Protein AF-A0A1Z3MLB8-F1 (afdb_monomer_lite)

Structure (mmCIF, N/CA/C/O backbone):
data_AF-A0A1Z3MLB8-F1
#
_entry.id   AF-A0A1Z3MLB8-F1
#
loop_
_atom_site.group_PDB
_atom_site.id
_atom_site.type_symbol
_atom_site.label_atom_id
_atom_site.label_alt_id
_atom_site.label_comp_id
_atom_site.label_asym_id
_atom_site.label_entity_id
_atom_site.label_seq_id
_atom_site.pdbx_PDB_ins_code
_atom_site.Cartn_x
_atom_site.Cartn_y
_atom_site.Cartn_z
_atom_site.occupancy
_atom_site.B_iso_or_equiv
_atom_site.auth_seq_id
_atom_site.auth_comp_id
_atom_site.auth_asym_id
_atom_site.auth_atom_id
_atom_site.pdbx_PDB_model_num
ATOM 1 N N . MET A 1 1 ? -12.312 -23.477 -6.762 1.00 50.94 1 MET A N 1
ATOM 2 C CA . MET A 1 1 ? -11.478 -23.035 -5.617 1.00 50.94 1 MET A CA 1
ATOM 3 C C . MET A 1 1 ? -11.960 -21.660 -5.173 1.00 50.94 1 MET A C 1
ATOM 5 O O . MET A 1 1 ? -12.220 -20.841 -6.043 1.00 50.94 1 MET A O 1
ATOM 9 N N . LYS A 1 2 ? -12.135 -21.403 -3.868 1.00 74.44 2 LYS A N 1
ATOM 10 C CA . LYS A 1 2 ? -12.455 -20.052 -3.367 1.00 74.44 2 LYS A CA 1
ATOM 11 C C . LYS A 1 2 ? -11.158 -19.242 -3.296 1.00 74.44 2 LYS A C 1
ATOM 13 O O . LYS A 1 2 ? -10.236 -19.652 -2.599 1.00 74.44 2 LYS A O 1
ATOM 18 N N . LEU A 1 3 ? -11.087 -18.137 -4.034 1.00 73.31 3 LEU A N 1
ATOM 19 C CA . LEU A 1 3 ? -9.953 -17.212 -3.984 1.00 73.31 3 LEU A CA 1
ATOM 20 C C . LEU A 1 3 ? -9.922 -16.502 -2.619 1.00 73.31 3 LEU A C 1
ATOM 22 O O . LEU A 1 3 ? -10.969 -16.163 -2.062 1.00 73.31 3 LEU A O 1
ATOM 26 N N . SER A 1 4 ? -8.731 -16.265 -2.073 1.00 79.56 4 SER A N 1
ATOM 27 C CA . SER A 1 4 ? -8.569 -15.477 -0.846 1.00 79.56 4 SER A CA 1
ATOM 28 C C . SER A 1 4 ? -8.893 -13.997 -1.093 1.00 79.56 4 SER A C 1
ATOM 30 O O . SER A 1 4 ? -8.918 -13.540 -2.236 1.00 79.56 4 SER A O 1
ATOM 32 N N . LEU A 1 5 ? -9.132 -13.219 -0.032 1.00 72.50 5 LEU A N 1
ATOM 33 C CA . LEU A 1 5 ? -9.373 -11.774 -0.154 1.00 72.50 5 LEU A CA 1
ATOM 34 C C . LEU A 1 5 ? -8.212 -11.060 -0.869 1.00 72.50 5 LEU A C 1
ATOM 36 O O . LEU A 1 5 ? -8.440 -10.247 -1.755 1.00 72.50 5 LEU A O 1
ATOM 40 N N . HIS A 1 6 ? -6.967 -11.414 -0.536 1.00 71.88 6 HIS A N 1
ATOM 41 C CA . HIS A 1 6 ? -5.774 -10.837 -1.163 1.00 71.88 6 HIS A CA 1
ATOM 42 C C . HIS A 1 6 ? -5.673 -11.210 -2.645 1.00 71.88 6 HIS A C 1
ATOM 44 O O . HIS A 1 6 ? -5.311 -10.369 -3.459 1.00 71.88 6 HIS A O 1
ATOM 50 N N . GLN A 1 7 ? -6.051 -12.440 -3.014 1.00 77.62 7 GLN A N 1
ATOM 51 C CA . GLN A 1 7 ? -6.114 -12.858 -4.416 1.00 77.62 7 GLN A CA 1
ATOM 52 C C . GLN A 1 7 ? -7.205 -12.108 -5.185 1.00 77.62 7 GLN A C 1
ATOM 54 O O . GLN A 1 7 ? -6.953 -11.672 -6.303 1.00 77.62 7 GLN A O 1
ATOM 59 N N . HIS A 1 8 ? -8.385 -11.902 -4.589 1.00 75.94 8 HIS A N 1
ATOM 60 C CA . HIS A 1 8 ? -9.433 -11.078 -5.197 1.00 75.94 8 HIS A CA 1
ATOM 61 C C . HIS A 1 8 ? -8.969 -9.633 -5.390 1.00 75.94 8 HIS A C 1
ATOM 63 O O . HIS A 1 8 ? -9.149 -9.089 -6.470 1.00 75.94 8 HIS A O 1
ATOM 69 N N . ILE A 1 9 ? -8.340 -9.019 -4.385 1.00 77.75 9 ILE A N 1
ATOM 70 C CA . ILE A 1 9 ? -7.836 -7.642 -4.485 1.00 77.75 9 ILE A CA 1
ATOM 71 C C . ILE A 1 9 ? -6.736 -7.543 -5.549 1.00 77.75 9 ILE A C 1
ATOM 73 O O . ILE A 1 9 ? -6.768 -6.624 -6.362 1.00 77.75 9 ILE A O 1
ATOM 77 N N . ALA A 1 10 ? -5.800 -8.495 -5.588 1.00 80.44 10 ALA A N 1
ATOM 78 C CA . ALA A 1 10 ? -4.747 -8.527 -6.600 1.00 80.44 10 ALA A CA 1
ATOM 79 C C . ALA A 1 10 ? -5.321 -8.681 -8.019 1.00 80.44 10 ALA A C 1
ATOM 81 O O . ALA A 1 10 ? -4.910 -7.959 -8.920 1.00 80.44 10 ALA A O 1
ATOM 82 N N . LEU A 1 11 ? -6.306 -9.563 -8.217 1.00 84.62 11 LEU A N 1
ATOM 83 C CA . LEU A 1 11 ? -6.985 -9.730 -9.508 1.00 84.62 11 LEU A CA 1
ATOM 84 C C . LEU A 1 11 ? -7.769 -8.478 -9.909 1.00 84.62 11 LEU A C 1
ATOM 86 O O . LEU A 1 11 ? -7.642 -8.011 -11.038 1.00 84.62 11 LEU A O 1
ATOM 90 N N . SER A 1 12 ? -8.527 -7.897 -8.978 1.00 82.75 12 SER A N 1
ATOM 91 C CA . SER A 1 12 ? -9.236 -6.636 -9.201 1.00 82.75 12 SER A CA 1
ATOM 92 C C . SER A 1 12 ? -8.275 -5.504 -9.561 1.00 82.75 12 SER A C 1
ATOM 94 O O . SER A 1 12 ? -8.605 -4.681 -10.408 1.00 82.75 12 SER A O 1
ATOM 96 N N . TRP A 1 13 ? -7.078 -5.471 -8.968 1.00 84.94 13 TRP A N 1
ATOM 97 C CA . TRP A 1 13 ? -6.035 -4.508 -9.319 1.00 84.94 13 TRP A CA 1
ATOM 98 C C . TRP A 1 13 ? -5.482 -4.745 -10.727 1.00 84.94 13 TRP A C 1
ATOM 100 O O . TRP A 1 13 ? -5.445 -3.810 -11.519 1.00 84.94 13 TRP A O 1
ATOM 110 N N . LEU A 1 14 ? -5.119 -5.987 -11.067 1.00 86.00 14 LEU A N 1
ATOM 111 C CA . LEU A 1 14 ? -4.608 -6.343 -12.398 1.00 86.00 14 LEU A CA 1
ATOM 112 C C . LEU A 1 14 ? -5.590 -5.976 -13.522 1.00 86.00 14 LEU A C 1
ATOM 114 O O . LEU A 1 14 ? -5.159 -5.561 -14.592 1.00 86.00 14 LEU A O 1
ATOM 118 N N . ILE A 1 15 ? -6.896 -6.112 -13.276 1.00 85.88 15 ILE A N 1
ATOM 119 C CA . ILE A 1 15 ? -7.946 -5.819 -14.263 1.00 85.88 15 ILE A CA 1
ATOM 120 C C . ILE A 1 15 ? -8.334 -4.334 -14.251 1.00 85.88 15 ILE A C 1
ATOM 122 O O . ILE A 1 15 ? -8.503 -3.724 -15.303 1.00 85.88 15 ILE A O 1
ATOM 126 N N . GLY A 1 16 ? -8.505 -3.748 -13.065 1.00 82.12 16 GLY A N 1
ATOM 127 C CA . GLY A 1 16 ? -9.046 -2.399 -12.902 1.00 82.12 16 GLY A CA 1
ATOM 128 C C . GLY A 1 16 ? -8.018 -1.287 -13.088 1.00 82.12 16 GLY A C 1
ATOM 129 O O . GLY A 1 16 ? -8.360 -0.230 -13.616 1.00 82.12 16 GLY A O 1
ATOM 130 N N . ALA A 1 17 ? -6.760 -1.506 -12.692 1.00 82.38 17 ALA A N 1
ATOM 131 C CA . ALA A 1 17 ? -5.724 -0.480 -12.777 1.00 82.38 17 ALA A CA 1
ATOM 132 C C . ALA A 1 17 ? -5.464 -0.007 -14.223 1.00 82.38 17 ALA A C 1
ATOM 134 O O . ALA A 1 17 ? -5.433 1.207 -14.419 1.00 82.38 17 ALA A O 1
ATOM 135 N N . PRO A 1 18 ? -5.374 -0.882 -15.247 1.00 81.38 18 PRO A N 1
ATOM 136 C CA . PRO A 1 18 ? -5.233 -0.439 -16.636 1.00 81.38 18 PRO A CA 1
ATOM 137 C C . PRO A 1 18 ? -6.347 0.515 -17.087 1.00 81.38 18 PRO A C 1
ATOM 139 O O . PRO A 1 18 ? -6.069 1.515 -17.7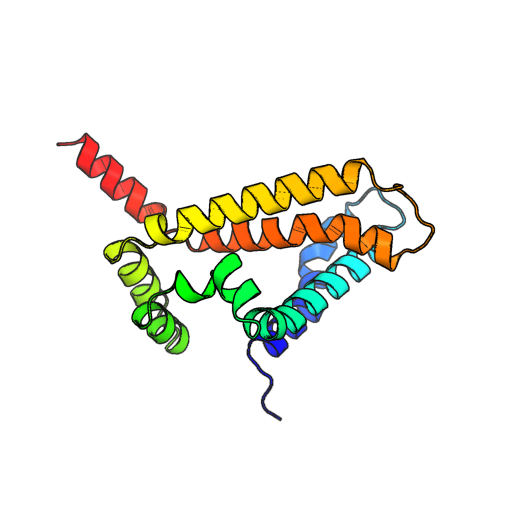37 1.00 81.38 18 PRO A O 1
ATOM 142 N N . VAL A 1 19 ? -7.596 0.255 -16.688 1.00 81.88 19 VAL A N 1
ATOM 143 C CA . VAL A 1 19 ? -8.751 1.097 -17.048 1.00 81.88 19 VAL A CA 1
ATOM 144 C C . VAL A 1 19 ? -8.706 2.444 -16.324 1.00 81.88 19 VAL A C 1
ATOM 146 O O . VAL A 1 19 ? -8.925 3.484 -16.935 1.00 81.88 19 VAL A O 1
ATOM 149 N N . ILE A 1 20 ? -8.402 2.438 -15.023 1.00 81.81 20 ILE A N 1
ATOM 150 C CA . ILE A 1 20 ? -8.343 3.656 -14.200 1.00 81.81 20 ILE A CA 1
ATOM 151 C C . ILE A 1 20 ? -7.195 4.567 -14.644 1.00 81.81 20 ILE A C 1
ATOM 153 O O . ILE A 1 20 ? -7.344 5.788 -14.647 1.00 81.81 20 ILE A O 1
ATOM 157 N N . PHE A 1 21 ? -6.051 3.985 -15.008 1.00 80.56 21 PHE A N 1
ATOM 158 C CA . PHE A 1 21 ? -4.858 4.740 -15.377 1.00 80.56 21 PHE A CA 1
ATOM 159 C C . PHE A 1 21 ? -4.738 5.035 -16.875 1.00 80.56 21 PHE A C 1
ATOM 161 O O . PHE A 1 21 ? -3.878 5.837 -17.232 1.00 80.56 21 PHE A O 1
ATOM 168 N N . ALA A 1 22 ? -5.601 4.488 -17.738 1.00 81.19 22 ALA A N 1
ATOM 169 C CA . ALA A 1 22 ? -5.592 4.777 -19.177 1.00 81.19 22 ALA A CA 1
ATOM 170 C C . ALA A 1 22 ? -5.527 6.287 -19.503 1.00 81.19 22 ALA A C 1
ATOM 172 O O . ALA A 1 22 ? -4.632 6.678 -20.251 1.00 81.19 22 ALA A O 1
ATOM 173 N N . PRO A 1 23 ? -6.317 7.179 -18.863 1.00 81.38 23 PRO A N 1
ATOM 174 C CA . PRO A 1 23 ? -6.225 8.616 -19.132 1.00 81.38 23 PRO A CA 1
ATOM 175 C C . PRO A 1 23 ? -4.870 9.222 -18.743 1.00 81.38 23 PRO A C 1
ATOM 177 O O . PRO A 1 23 ? -4.429 10.203 -19.335 1.00 81.38 23 PRO A O 1
ATOM 180 N N . VAL A 1 24 ? -4.197 8.671 -17.729 1.00 79.12 24 VAL A N 1
ATOM 181 C CA . VAL A 1 24 ? -2.871 9.140 -17.294 1.00 79.12 24 VAL A CA 1
ATOM 182 C C . VAL A 1 24 ? -1.811 8.750 -18.316 1.00 79.12 24 VAL A C 1
ATOM 184 O O . VAL A 1 24 ? -0.924 9.549 -18.600 1.00 79.12 24 VAL A O 1
ATOM 187 N N . ILE A 1 25 ? -1.919 7.545 -18.875 1.00 81.25 25 ILE A N 1
ATOM 188 C CA . ILE A 1 25 ? -1.009 7.034 -19.900 1.00 81.25 25 ILE A CA 1
ATOM 189 C C . ILE A 1 25 ? -1.185 7.812 -21.207 1.00 81.25 25 ILE A C 1
ATOM 191 O O . ILE A 1 25 ? -0.199 8.286 -21.759 1.00 81.25 25 ILE A O 1
ATOM 195 N N . GLU A 1 26 ? -2.426 8.028 -21.650 1.00 81.44 26 GLU A N 1
ATOM 196 C CA . GLU A 1 26 ? -2.738 8.794 -22.868 1.00 81.44 26 GLU A CA 1
ATOM 197 C C . GLU A 1 26 ? -2.199 10.231 -22.812 1.00 81.44 26 GLU A C 1
ATOM 199 O O . GLU A 1 26 ? -1.771 10.788 -23.821 1.00 81.44 26 GLU A O 1
ATOM 204 N N . ASN A 1 27 ? -2.185 10.830 -21.619 1.00 83.50 27 ASN A N 1
ATOM 205 C CA . ASN A 1 27 ? -1.656 12.175 -21.398 1.00 83.50 27 ASN A CA 1
ATOM 206 C C . ASN A 1 27 ? -0.161 12.199 -21.031 1.00 83.50 27 ASN A C 1
ATOM 208 O O . ASN A 1 27 ? 0.425 13.280 -20.889 1.00 83.50 27 ASN A O 1
ATOM 212 N N . ALA A 1 28 ? 0.480 11.042 -20.857 1.00 80.06 28 ALA A N 1
ATOM 213 C CA . ALA A 1 28 ? 1.888 10.979 -20.504 1.00 80.06 28 ALA A CA 1
ATOM 214 C C . ALA A 1 28 ? 2.751 11.345 -21.718 1.00 80.06 28 ALA A C 1
ATOM 216 O O . ALA A 1 28 ? 2.743 10.679 -22.746 1.00 80.06 28 ALA A O 1
ATOM 217 N N . LYS A 1 29 ? 3.605 12.367 -21.578 1.00 77.44 29 LYS A N 1
ATOM 218 C CA . LYS A 1 29 ? 4.600 12.748 -22.604 1.00 77.44 29 LYS A CA 1
ATOM 219 C C . LYS A 1 29 ? 5.806 11.793 -22.665 1.00 77.44 29 LYS A C 1
ATOM 221 O O . LYS A 1 29 ? 6.889 12.196 -23.083 1.00 77.44 29 LYS A O 1
ATOM 226 N N . ARG A 1 30 ? 5.650 10.560 -22.177 1.00 76.50 30 ARG A N 1
ATOM 227 C CA . ARG A 1 30 ? 6.724 9.582 -21.989 1.00 76.50 30 ARG A CA 1
ATOM 228 C C . ARG A 1 30 ? 6.504 8.395 -22.941 1.00 76.50 30 ARG A C 1
ATOM 230 O O . ARG A 1 30 ? 5.457 7.764 -22.844 1.00 76.50 30 ARG A O 1
ATOM 237 N N . PRO A 1 31 ? 7.465 8.069 -23.824 1.00 79.31 31 PRO A N 1
ATOM 238 C CA . PRO A 1 31 ? 7.282 7.050 -24.864 1.00 79.31 31 PRO A CA 1
ATOM 239 C C . PRO A 1 31 ? 7.166 5.614 -24.326 1.00 79.31 31 PRO A C 1
ATOM 241 O O . PRO A 1 31 ? 6.642 4.747 -25.011 1.00 79.31 31 PRO A O 1
ATOM 244 N N . ASP A 1 32 ? 7.631 5.353 -23.105 1.00 81.75 32 ASP A N 1
ATOM 245 C CA . ASP A 1 32 ? 7.584 4.056 -22.421 1.00 81.75 32 ASP A CA 1
ATOM 246 C C . ASP A 1 32 ? 6.535 4.004 -21.291 1.00 81.75 32 ASP A C 1
ATOM 248 O O . ASP A 1 32 ? 6.597 3.137 -20.418 1.00 81.75 32 ASP A O 1
ATOM 252 N N . ALA A 1 33 ? 5.560 4.923 -21.286 1.00 79.06 33 ALA A N 1
ATOM 253 C CA . ALA A 1 33 ? 4.543 5.018 -20.233 1.00 79.06 33 ALA A CA 1
ATOM 254 C C . ALA A 1 33 ? 3.745 3.714 -20.037 1.00 79.06 33 ALA A C 1
ATOM 256 O O . ALA A 1 33 ? 3.509 3.317 -18.893 1.00 79.06 33 ALA A O 1
ATOM 257 N N . ASP A 1 34 ? 3.403 3.019 -21.126 1.00 80.00 34 ASP A N 1
ATOM 258 C CA . ASP A 1 34 ? 2.698 1.731 -21.094 1.00 80.00 34 ASP A CA 1
ATOM 259 C C . ASP A 1 34 ? 3.494 0.657 -20.347 1.00 80.00 34 ASP A C 1
ATOM 261 O O . ASP A 1 34 ? 2.974 -0.032 -19.467 1.00 80.00 34 ASP A O 1
ATOM 265 N N . ALA A 1 35 ? 4.785 0.538 -20.669 1.00 80.81 35 ALA A N 1
ATOM 266 C CA . ALA A 1 35 ? 5.671 -0.451 -20.069 1.00 80.81 35 ALA A CA 1
ATOM 267 C C . ALA A 1 35 ? 5.891 -0.160 -18.580 1.00 80.81 35 ALA A C 1
ATOM 269 O O . ALA A 1 35 ? 5.807 -1.065 -17.748 1.00 80.81 35 ALA A O 1
ATOM 270 N N . VAL A 1 36 ? 6.112 1.110 -18.228 1.00 76.44 36 VAL A N 1
ATOM 271 C CA . VAL A 1 36 ? 6.247 1.545 -16.831 1.00 76.44 36 VAL A CA 1
ATOM 272 C C . VAL A 1 36 ? 4.976 1.234 -16.039 1.00 76.44 36 VAL A C 1
ATOM 274 O O . VAL A 1 36 ? 5.063 0.722 -14.922 1.00 76.44 36 VAL A O 1
ATOM 277 N N . MET A 1 37 ? 3.798 1.490 -16.613 1.00 82.31 37 MET A N 1
ATOM 278 C CA . MET A 1 37 ? 2.526 1.181 -15.962 1.00 82.31 37 MET A CA 1
ATOM 279 C C . MET A 1 37 ? 2.327 -0.327 -15.789 1.00 82.31 37 MET A C 1
ATOM 281 O O . MET A 1 37 ? 1.965 -0.768 -14.700 1.00 82.31 37 MET A O 1
ATOM 285 N N . ALA A 1 38 ? 2.597 -1.126 -16.824 1.00 82.62 38 ALA A N 1
ATOM 286 C CA . ALA A 1 38 ? 2.469 -2.579 -16.766 1.00 82.62 38 ALA A CA 1
ATOM 287 C C . ALA A 1 38 ? 3.342 -3.180 -15.653 1.00 82.62 38 ALA A C 1
ATOM 289 O O . ALA A 1 38 ? 2.861 -3.985 -14.850 1.00 82.62 38 ALA A O 1
ATOM 290 N N . TRP A 1 39 ? 4.596 -2.729 -15.542 1.00 80.31 39 TRP A N 1
ATOM 291 C CA . TRP A 1 39 ? 5.480 -3.132 -14.449 1.00 80.31 39 TRP A CA 1
ATOM 292 C C . TRP A 1 39 ? 4.959 -2.683 -13.085 1.00 80.31 39 TRP A C 1
ATOM 294 O O . TRP A 1 39 ? 4.964 -3.475 -12.145 1.00 80.31 39 TRP A O 1
ATOM 304 N N . GLY A 1 40 ? 4.449 -1.457 -12.971 1.00 77.62 40 GLY A N 1
ATOM 305 C CA . GLY A 1 40 ? 3.838 -0.965 -11.737 1.00 77.62 40 GLY A CA 1
ATOM 306 C C . GLY A 1 40 ? 2.653 -1.794 -11.271 1.00 77.62 40 GLY A C 1
ATOM 307 O O . GLY A 1 40 ? 2.581 -2.195 -10.108 1.00 77.62 40 GLY A O 1
ATOM 308 N N . VAL A 1 41 ? 1.743 -2.103 -12.193 1.00 83.00 41 VAL A N 1
ATOM 309 C CA . VAL A 1 41 ? 0.565 -2.932 -11.931 1.00 83.00 41 VAL A CA 1
ATOM 310 C C . VAL A 1 41 ? 0.983 -4.335 -11.486 1.00 83.00 41 VAL A C 1
ATOM 312 O O . VAL A 1 41 ? 0.469 -4.828 -10.477 1.00 83.00 41 VAL A O 1
ATOM 315 N N . ALA A 1 42 ? 1.956 -4.943 -12.169 1.00 82.00 42 ALA A N 1
ATOM 316 C CA . ALA A 1 42 ? 2.485 -6.258 -11.818 1.00 82.00 42 ALA A CA 1
ATOM 317 C C . ALA A 1 42 ? 3.160 -6.267 -10.435 1.00 82.00 42 ALA A C 1
ATOM 319 O O . ALA A 1 42 ? 2.869 -7.137 -9.614 1.00 82.00 42 ALA A O 1
ATOM 320 N N . ILE A 1 43 ? 4.013 -5.282 -10.142 1.00 79.44 43 ILE A N 1
ATOM 321 C CA . ILE A 1 43 ? 4.730 -5.180 -8.864 1.00 79.44 43 ILE A CA 1
ATOM 322 C C . ILE A 1 43 ? 3.746 -4.993 -7.710 1.00 79.44 43 ILE A C 1
ATOM 324 O O . ILE A 1 43 ? 3.830 -5.715 -6.719 1.00 79.44 43 ILE A O 1
ATOM 328 N N . VAL A 1 44 ? 2.770 -4.090 -7.837 1.00 79.44 44 VAL A N 1
ATOM 329 C CA . VAL A 1 44 ? 1.762 -3.872 -6.787 1.00 79.44 44 VAL A CA 1
ATOM 330 C C . VAL A 1 44 ? 0.916 -5.128 -6.564 1.00 79.44 44 VAL A C 1
ATOM 332 O O . VAL A 1 44 ? 0.678 -5.500 -5.415 1.00 79.44 44 VAL A O 1
ATOM 335 N N . ALA A 1 45 ? 0.519 -5.837 -7.626 1.00 83.44 45 ALA A N 1
ATOM 336 C CA . ALA A 1 45 ? -0.193 -7.108 -7.493 1.00 83.44 45 ALA A CA 1
ATOM 337 C C . ALA A 1 45 ? 0.645 -8.163 -6.749 1.00 83.44 45 ALA A C 1
ATOM 339 O O . ALA A 1 45 ? 0.138 -8.823 -5.839 1.00 83.44 45 ALA A O 1
ATOM 340 N N . VAL A 1 46 ? 1.938 -8.282 -7.071 1.00 81.88 46 VAL A N 1
ATOM 341 C CA . VAL A 1 46 ? 2.873 -9.164 -6.355 1.00 81.88 46 VAL A CA 1
ATOM 342 C C . VAL A 1 46 ? 2.999 -8.752 -4.888 1.00 81.88 46 VAL A C 1
ATOM 344 O O . VAL A 1 46 ? 2.930 -9.609 -4.011 1.00 81.88 46 VAL A O 1
ATOM 347 N N . MET A 1 47 ? 3.104 -7.456 -4.588 1.00 78.25 47 MET A N 1
ATOM 348 C CA . MET A 1 47 ? 3.154 -6.966 -3.207 1.00 78.25 47 MET A CA 1
ATOM 349 C C . MET A 1 47 ? 1.877 -7.315 -2.432 1.00 78.25 47 MET A C 1
ATOM 351 O O . MET A 1 47 ? 1.969 -7.792 -1.301 1.00 78.25 47 MET A O 1
ATOM 355 N N . ILE A 1 48 ? 0.693 -7.165 -3.035 1.00 77.25 48 ILE A N 1
ATOM 356 C CA . ILE A 1 48 ? -0.592 -7.556 -2.425 1.00 77.25 48 ILE A CA 1
ATOM 357 C C . ILE A 1 48 ? -0.620 -9.064 -2.132 1.00 77.25 48 ILE A C 1
ATOM 359 O O . ILE A 1 48 ? -1.056 -9.478 -1.056 1.00 77.25 48 ILE A O 1
ATOM 363 N N . LEU A 1 49 ? -0.124 -9.887 -3.059 1.00 79.94 49 LEU A N 1
ATOM 364 C CA . LEU A 1 49 ? -0.065 -11.344 -2.911 1.00 79.94 49 LEU A CA 1
ATOM 365 C C . LEU A 1 49 ? 0.958 -11.804 -1.862 1.00 79.94 49 LEU A C 1
ATOM 367 O O . LEU A 1 49 ? 0.705 -12.779 -1.156 1.00 79.94 49 LEU A O 1
ATOM 371 N N . LEU A 1 50 ? 2.088 -11.104 -1.732 1.00 77.69 50 LEU A N 1
ATOM 372 C CA . LEU A 1 50 ? 3.144 -11.412 -0.760 1.00 77.69 50 LEU A CA 1
ATOM 373 C C . LEU A 1 50 ? 2.856 -10.860 0.640 1.00 77.69 50 LEU A C 1
ATOM 375 O O . LEU A 1 50 ? 3.338 -11.414 1.628 1.00 77.69 50 LEU A O 1
ATOM 379 N N . THR A 1 51 ? 2.045 -9.806 0.751 1.00 74.44 51 THR A N 1
ATOM 380 C CA . THR A 1 51 ? 1.635 -9.200 2.029 1.00 74.44 51 THR A CA 1
ATOM 381 C C . THR A 1 51 ? 1.156 -10.229 3.066 1.00 74.44 51 THR A C 1
ATOM 383 O O . THR A 1 51 ? 1.670 -10.201 4.186 1.00 74.44 51 THR A O 1
ATOM 386 N N . PRO A 1 52 ? 0.246 -11.179 2.761 1.00 70.62 52 PRO A N 1
ATOM 387 C CA . PRO A 1 52 ? -0.174 -12.174 3.743 1.00 70.62 52 PRO A CA 1
ATOM 388 C C . PRO A 1 52 ? 0.979 -13.070 4.210 1.00 70.62 52 PRO A C 1
ATOM 390 O O . PRO A 1 52 ? 1.010 -13.413 5.387 1.00 70.62 52 PRO A O 1
ATOM 393 N N . LEU A 1 53 ? 1.946 -13.411 3.350 1.00 78.06 53 LEU A N 1
ATOM 394 C CA . LEU A 1 53 ? 3.120 -14.207 3.740 1.00 78.06 53 LEU A CA 1
ATOM 395 C C . LEU A 1 53 ? 4.038 -13.423 4.683 1.00 78.06 53 LEU A C 1
ATOM 397 O O . LEU A 1 53 ? 4.469 -13.945 5.708 1.00 78.06 53 LEU A O 1
ATOM 401 N N . LEU A 1 54 ? 4.276 -12.145 4.387 1.00 72.69 54 LEU A N 1
ATOM 402 C CA . LEU A 1 54 ? 5.060 -11.262 5.252 1.00 72.69 54 LEU A CA 1
ATOM 403 C C . LEU A 1 54 ? 4.397 -11.082 6.625 1.00 72.69 54 LEU A C 1
ATOM 405 O O . LEU A 1 54 ? 5.074 -11.096 7.650 1.00 72.69 54 LEU A O 1
ATOM 409 N N . LEU A 1 55 ? 3.066 -10.988 6.669 1.00 69.06 55 LEU A N 1
ATOM 410 C CA . LEU A 1 55 ? 2.305 -10.888 7.917 1.00 69.06 55 LEU A CA 1
ATOM 411 C C . LEU A 1 55 ? 2.280 -12.189 8.738 1.00 69.06 55 LEU A C 1
ATOM 413 O O . LEU A 1 55 ? 1.984 -12.130 9.933 1.00 69.06 55 LEU A O 1
ATOM 417 N N . HIS A 1 56 ? 2.613 -13.345 8.149 1.00 74.12 56 HIS A N 1
ATOM 418 C CA . HIS A 1 56 ? 2.831 -14.577 8.919 1.00 74.12 56 HIS A CA 1
ATOM 419 C C . HIS A 1 56 ? 4.145 -14.541 9.707 1.00 74.12 56 HIS A C 1
ATOM 421 O O . HIS A 1 56 ? 4.265 -15.247 10.707 1.00 74.12 56 HIS A O 1
ATOM 427 N N . TRP A 1 57 ? 5.120 -13.712 9.316 1.00 76.94 57 TRP A N 1
ATOM 428 C CA . TRP A 1 57 ? 6.367 -13.581 10.064 1.00 76.94 57 TRP A CA 1
ATOM 429 C C . TRP A 1 57 ? 6.140 -12.720 11.319 1.00 76.94 57 TRP A C 1
ATOM 431 O O . TRP A 1 57 ? 5.900 -11.518 11.193 1.00 76.94 57 TRP A O 1
ATOM 441 N N . PRO A 1 58 ? 6.259 -13.267 12.548 1.00 73.94 58 PRO A N 1
ATOM 442 C CA . PRO A 1 58 ? 5.987 -12.529 13.787 1.00 73.94 58 PRO A CA 1
ATOM 443 C C . PRO A 1 58 ? 6.816 -11.250 13.959 1.00 73.94 58 PRO A C 1
ATOM 445 O O . PRO A 1 58 ? 6.298 -10.255 14.462 1.00 73.94 58 PRO A O 1
ATOM 448 N N . THR A 1 59 ? 8.077 -11.237 13.521 1.00 76.56 59 THR A N 1
ATOM 449 C CA . THR A 1 59 ? 8.940 -10.049 13.593 1.00 76.56 59 THR A CA 1
ATOM 450 C C . THR A 1 59 ? 8.439 -8.947 12.668 1.00 76.56 59 THR A C 1
ATOM 452 O O . THR A 1 59 ? 8.262 -7.812 13.108 1.00 76.56 59 THR A O 1
ATOM 455 N N . PHE A 1 60 ? 8.140 -9.288 11.411 1.00 71.94 60 PHE A N 1
ATOM 456 C CA . PHE A 1 60 ? 7.591 -8.337 10.447 1.00 71.94 60 PHE A CA 1
ATOM 457 C C . PHE A 1 60 ? 6.198 -7.868 10.867 1.00 71.94 60 PHE A C 1
ATOM 459 O O . PHE A 1 60 ? 5.916 -6.675 10.845 1.00 71.94 60 PHE A O 1
ATOM 466 N N . ARG A 1 61 ? 5.346 -8.778 11.350 1.00 69.88 61 ARG A N 1
ATOM 467 C CA . ARG A 1 61 ? 4.025 -8.446 11.885 1.00 69.88 61 ARG A CA 1
ATOM 468 C C . ARG A 1 61 ? 4.115 -7.499 13.076 1.00 69.88 61 ARG A C 1
ATOM 470 O O . ARG A 1 61 ? 3.378 -6.528 13.104 1.00 69.88 61 ARG A O 1
ATOM 477 N N . ARG A 1 62 ? 5.019 -7.720 14.034 1.00 68.62 62 ARG A N 1
ATOM 478 C CA . ARG A 1 62 ? 5.203 -6.823 15.190 1.00 68.62 62 ARG A CA 1
ATOM 479 C C . ARG A 1 62 ? 5.763 -5.458 14.773 1.00 68.62 62 ARG A C 1
ATOM 481 O O . ARG A 1 62 ? 5.398 -4.433 15.350 1.00 68.62 62 ARG A O 1
ATOM 488 N N . TRP A 1 63 ? 6.630 -5.443 13.763 1.00 66.38 63 TRP A N 1
ATOM 489 C CA . TRP A 1 63 ? 7.258 -4.230 13.248 1.00 66.38 63 TRP A CA 1
ATOM 490 C C . TRP A 1 63 ? 6.318 -3.387 12.370 1.00 66.38 63 TRP A C 1
ATOM 492 O O . TRP A 1 63 ? 6.243 -2.173 12.546 1.00 66.38 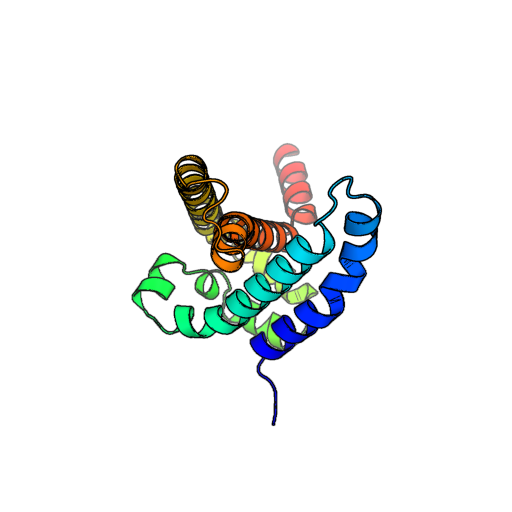63 TRP A O 1
ATOM 502 N N . TYR A 1 64 ? 5.543 -4.008 11.481 1.00 65.25 64 TYR A N 1
ATOM 503 C CA . TYR A 1 64 ? 4.601 -3.321 10.592 1.00 65.25 64 TYR A CA 1
ATOM 504 C C . TYR A 1 64 ? 3.238 -3.099 11.263 1.00 65.25 64 TYR A C 1
ATOM 506 O O . TYR A 1 64 ? 2.645 -2.037 11.123 1.00 65.25 64 TYR A O 1
ATOM 514 N N . GLY A 1 65 ? 2.761 -4.079 12.039 1.00 59.50 65 GLY A N 1
ATOM 515 C CA . GLY A 1 65 ? 1.663 -4.013 13.016 1.00 59.50 65 GLY A CA 1
ATOM 516 C C . GLY A 1 65 ? 0.289 -3.560 12.517 1.00 59.50 65 GLY A C 1
ATOM 517 O O . GLY A 1 65 ? -0.604 -3.399 13.341 1.00 59.50 65 GLY A O 1
ATOM 518 N N . TRP A 1 66 ? 0.098 -3.323 11.216 1.00 57.62 66 TRP A N 1
ATOM 519 C CA . TRP A 1 66 ? -1.114 -2.696 10.673 1.00 57.62 66 TRP A CA 1
ATOM 520 C C . TRP A 1 66 ? -2.399 -3.464 11.000 1.00 57.62 66 TRP A C 1
ATOM 522 O O . TRP A 1 66 ? -3.420 -2.860 11.323 1.00 57.62 66 TRP A O 1
ATOM 532 N N . THR A 1 67 ? -2.341 -4.798 11.000 1.00 53.59 67 THR A N 1
ATOM 533 C CA . THR A 1 67 ? -3.482 -5.635 11.384 1.00 53.59 67 THR A CA 1
ATOM 534 C C . THR A 1 67 ? -3.934 -5.345 12.816 1.00 53.59 67 THR A C 1
ATOM 536 O O . THR A 1 67 ? -5.125 -5.370 13.102 1.00 53.59 67 THR A O 1
ATOM 539 N N . ASP A 1 68 ? -3.023 -4.989 13.714 1.00 56.25 68 ASP A N 1
ATOM 540 C CA . ASP A 1 68 ? -3.341 -4.765 15.126 1.00 56.25 68 ASP A CA 1
ATOM 541 C C . ASP A 1 68 ? -3.905 -3.346 15.392 1.00 56.25 68 ASP A C 1
ATOM 543 O O . ASP A 1 68 ? -4.314 -3.039 16.509 1.00 56.25 68 ASP A O 1
ATOM 547 N N . ALA A 1 69 ? -3.995 -2.485 14.365 1.00 59.53 69 ALA A N 1
ATOM 548 C CA . ALA A 1 69 ? -4.630 -1.165 14.465 1.00 59.53 69 ALA A CA 1
ATOM 549 C C . ALA A 1 69 ? -6.171 -1.239 14.487 1.00 59.53 69 ALA A C 1
ATOM 551 O O . ALA A 1 69 ? -6.835 -0.363 15.058 1.00 59.53 69 ALA A O 1
ATOM 552 N N . LEU A 1 70 ? -6.734 -2.273 13.848 1.00 67.31 70 LEU A N 1
ATOM 553 C CA . LEU A 1 70 ? -8.169 -2.545 13.800 1.00 67.31 70 LEU A CA 1
ATOM 554 C C . LEU A 1 70 ? -8.575 -3.420 14.981 1.00 67.31 70 LEU A C 1
ATOM 556 O O . LEU A 1 70 ? -8.064 -4.532 15.131 1.00 67.31 70 LEU A O 1
ATOM 560 N N . THR A 1 71 ? -9.531 -2.946 15.781 1.00 70.62 71 THR A N 1
ATOM 561 C CA . THR A 1 71 ? -10.087 -3.756 16.874 1.00 70.62 71 THR A CA 1
ATOM 562 C C . THR A 1 71 ? -10.897 -4.922 16.317 1.00 70.62 71 THR A C 1
ATOM 564 O O . THR A 1 71 ? -11.398 -4.859 15.192 1.00 70.62 71 THR A O 1
ATOM 567 N N . GLU A 1 72 ? -11.056 -5.993 17.098 1.00 75.94 72 GLU A N 1
ATOM 568 C CA . GLU A 1 72 ? -11.840 -7.163 16.669 1.00 75.94 72 GLU A CA 1
ATOM 569 C C . GLU A 1 72 ? -13.258 -6.771 16.235 1.00 75.94 72 GLU A C 1
ATOM 571 O O . GLU A 1 72 ? -13.742 -7.203 15.194 1.00 75.94 72 GLU A O 1
ATOM 576 N N . ARG A 1 73 ? -13.869 -5.801 16.922 1.00 76.31 73 ARG A N 1
ATOM 577 C CA . ARG A 1 73 ? -15.181 -5.255 16.549 1.00 76.31 73 ARG A CA 1
ATOM 578 C C . ARG A 1 73 ? -15.176 -4.522 15.204 1.00 76.31 73 ARG A C 1
ATOM 580 O O . ARG A 1 73 ? -16.165 -4.566 14.477 1.00 76.31 73 ARG A O 1
ATOM 587 N N . GLN A 1 74 ? -14.084 -3.833 14.857 1.00 71.94 74 GLN A N 1
ATOM 588 C CA . GLN A 1 74 ? -13.932 -3.219 13.533 1.00 71.94 74 GLN A CA 1
ATOM 589 C C . GLN A 1 74 ? -13.765 -4.283 12.445 1.00 71.94 74 GLN A C 1
ATOM 591 O O . GLN A 1 74 ? -14.321 -4.128 11.359 1.00 71.94 74 GLN A O 1
ATOM 596 N N . ARG A 1 75 ? -13.033 -5.365 12.737 1.00 73.94 75 ARG A N 1
ATOM 597 C CA . ARG A 1 75 ? -12.852 -6.499 11.818 1.00 73.94 75 ARG A CA 1
ATOM 598 C C . ARG A 1 75 ? -14.167 -7.233 11.571 1.00 73.94 75 ARG A C 1
ATOM 600 O O . ARG A 1 75 ? -14.486 -7.525 10.424 1.00 73.94 75 ARG A O 1
ATOM 607 N N . GLU A 1 76 ? -14.957 -7.452 12.617 1.00 80.31 76 GLU A N 1
ATOM 608 C CA . GLU A 1 76 ? -16.305 -8.018 12.520 1.00 80.31 76 GLU A CA 1
ATOM 609 C C . GLU A 1 76 ? -17.243 -7.126 11.697 1.00 80.31 76 GLU A C 1
ATOM 611 O O . GLU A 1 76 ? -17.952 -7.625 10.825 1.00 80.31 76 GLU A O 1
ATOM 616 N N . ALA A 1 77 ? -17.217 -5.805 11.908 1.00 79.00 77 ALA A N 1
ATOM 617 C CA . ALA A 1 77 ? -18.030 -4.867 11.130 1.00 79.00 77 ALA A CA 1
ATOM 618 C C . ALA A 1 77 ? -17.647 -4.855 9.637 1.00 79.00 77 ALA A C 1
ATOM 620 O O . ALA A 1 77 ? -18.525 -4.828 8.776 1.00 79.00 77 ALA A O 1
ATOM 621 N N . LEU A 1 78 ? -16.347 -4.936 9.327 1.00 75.88 78 LEU A N 1
ATOM 622 C CA . LEU A 1 78 ? -15.840 -5.109 7.961 1.00 75.88 78 LEU A CA 1
ATOM 623 C C . LEU A 1 78 ? -16.299 -6.436 7.345 1.00 75.88 78 LEU A C 1
ATOM 625 O O . LEU A 1 78 ? -16.762 -6.447 6.208 1.00 75.88 78 LEU A O 1
ATOM 629 N N . ALA A 1 79 ? -16.227 -7.539 8.095 1.00 77.38 79 ALA A N 1
ATOM 630 C CA . ALA A 1 79 ? -16.693 -8.849 7.636 1.00 77.38 79 ALA A CA 1
ATOM 631 C C . ALA A 1 79 ? -18.209 -8.866 7.356 1.00 77.38 79 ALA A C 1
ATOM 633 O O . ALA A 1 79 ? -18.668 -9.536 6.432 1.00 77.38 79 ALA A O 1
ATOM 634 N N . GLN A 1 80 ? -18.984 -8.087 8.115 1.00 85.06 80 GLN A N 1
ATOM 635 C CA . GLN A 1 80 ? -20.427 -7.902 7.931 1.00 85.06 80 GLN A CA 1
ATOM 636 C C . GLN A 1 80 ? -20.783 -6.849 6.867 1.00 85.06 80 GLN A C 1
ATOM 638 O O . GLN A 1 80 ? -21.964 -6.593 6.650 1.00 85.06 80 GLN A O 1
ATOM 643 N N . HIS A 1 81 ? -19.792 -6.245 6.196 1.00 76.75 81 HIS A N 1
ATOM 644 C CA . HIS A 1 81 ? -19.969 -5.138 5.246 1.00 76.75 81 HIS A CA 1
ATOM 645 C C . HIS A 1 81 ? -20.707 -3.914 5.836 1.00 76.75 81 HIS A C 1
ATOM 647 O O . HIS A 1 81 ? -21.207 -3.062 5.100 1.00 76.75 81 HIS A O 1
ATOM 653 N N . ASP A 1 82 ? -20.745 -3.774 7.165 1.00 80.12 82 ASP A N 1
ATOM 654 C CA . ASP A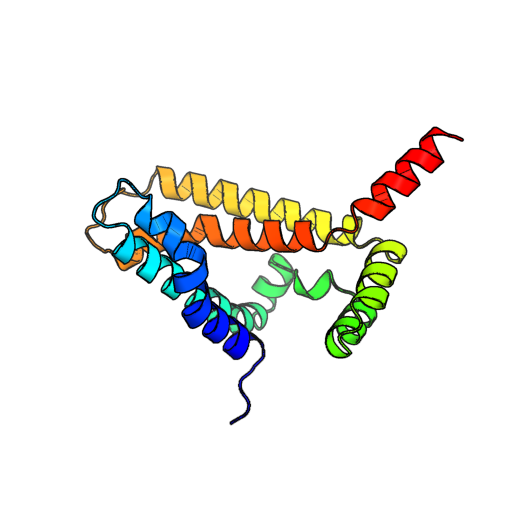 1 82 ? -21.386 -2.651 7.852 1.00 80.12 82 ASP A CA 1
ATOM 655 C C . ASP A 1 82 ? -20.381 -1.508 8.047 1.00 80.12 82 ASP A C 1
ATOM 657 O O . ASP A 1 82 ? -19.795 -1.292 9.116 1.00 80.12 82 ASP A O 1
ATOM 661 N N . LEU A 1 83 ? -20.182 -0.749 6.968 1.00 75.75 83 LEU A N 1
ATOM 662 C CA . LEU A 1 83 ? -19.273 0.397 6.940 1.00 75.75 83 LEU A CA 1
ATOM 663 C C . LEU A 1 83 ? -19.678 1.482 7.951 1.00 75.75 83 LEU A C 1
ATOM 665 O O . LEU A 1 83 ? -18.818 2.145 8.534 1.00 75.75 83 LEU A O 1
ATOM 669 N N . ARG A 1 84 ? -20.980 1.663 8.213 1.00 76.25 84 ARG A N 1
ATOM 670 C CA . ARG A 1 84 ? -21.463 2.679 9.160 1.00 76.25 84 ARG A CA 1
ATOM 671 C C . ARG A 1 84 ? -21.017 2.345 10.579 1.00 76.25 84 ARG A C 1
ATOM 673 O O . ARG A 1 84 ? -20.512 3.228 11.282 1.00 76.25 84 ARG A O 1
ATOM 680 N N . ARG A 1 85 ? -21.180 1.084 10.979 1.00 77.62 85 ARG A N 1
ATOM 681 C CA . ARG A 1 85 ? -20.732 0.568 12.274 1.00 77.62 85 ARG A CA 1
ATOM 682 C C . ARG A 1 85 ? -19.210 0.571 12.380 1.00 77.62 85 ARG A C 1
ATOM 684 O O . ARG A 1 85 ? -18.690 1.003 13.407 1.00 77.62 85 ARG A O 1
ATOM 691 N N . TYR A 1 86 ? -18.497 0.219 11.308 1.00 76.75 86 TYR A N 1
ATOM 692 C CA . TYR A 1 86 ? -17.036 0.320 11.238 1.00 76.75 86 TYR A CA 1
ATOM 693 C C . TYR A 1 86 ? -16.535 1.735 11.572 1.00 76.75 86 TYR A C 1
ATOM 695 O O . TYR A 1 86 ? -15.719 1.901 12.481 1.00 76.75 86 TYR A O 1
ATOM 703 N N . TYR A 1 87 ? -17.069 2.770 10.910 1.00 71.06 87 TYR A N 1
ATOM 704 C CA . TYR A 1 87 ? -16.657 4.157 11.157 1.00 71.06 87 TYR A CA 1
ATOM 705 C C . TYR A 1 87 ? -17.090 4.679 12.534 1.00 71.06 87 TYR A C 1
ATOM 707 O O . TYR A 1 87 ? -16.401 5.518 13.116 1.00 71.06 87 TYR A O 1
ATOM 715 N N . GLN A 1 88 ? -18.216 4.202 13.079 1.00 73.69 88 GLN A N 1
ATOM 716 C CA . GLN A 1 88 ? -18.631 4.536 14.446 1.00 73.69 88 GLN A CA 1
ATOM 717 C C . GLN A 1 88 ? -17.664 3.969 15.491 1.00 73.69 88 GLN A C 1
ATOM 719 O O . GLN A 1 88 ? -17.241 4.705 16.380 1.00 73.69 88 GLN A O 1
ATOM 724 N N . ILE A 1 89 ? -17.285 2.695 15.364 1.00 74.69 89 ILE A N 1
ATOM 725 C CA . ILE A 1 89 ? -16.346 2.034 16.282 1.00 74.69 89 ILE A CA 1
ATOM 726 C C . ILE A 1 89 ? -14.951 2.650 16.148 1.00 74.69 89 ILE A C 1
ATOM 728 O O . ILE A 1 89 ? -14.328 2.966 17.160 1.00 74.69 89 ILE A O 1
ATOM 732 N N . ALA A 1 90 ? -14.494 2.900 14.914 1.00 69.25 90 ALA A N 1
ATOM 733 C CA . ALA A 1 90 ? -13.220 3.565 14.651 1.00 69.25 90 ALA A CA 1
ATOM 734 C C . ALA A 1 90 ? -13.111 4.888 15.424 1.00 69.25 90 ALA A C 1
ATOM 736 O O . ALA A 1 90 ? -12.123 5.165 16.101 1.00 69.25 90 ALA A O 1
ATOM 737 N N . PHE A 1 91 ? -14.162 5.698 15.363 1.00 68.00 91 PHE A N 1
ATOM 738 C CA . PHE A 1 91 ? -14.193 6.990 16.025 1.00 68.00 91 PHE A CA 1
ATOM 739 C C . PHE A 1 91 ? -14.221 6.876 17.556 1.00 68.00 91 PHE A C 1
ATOM 741 O O . PHE A 1 91 ? -13.411 7.509 18.228 1.00 68.00 91 PHE A O 1
ATOM 748 N N . ASN A 1 92 ? -15.116 6.048 18.099 1.00 71.31 92 ASN A N 1
ATOM 749 C CA . 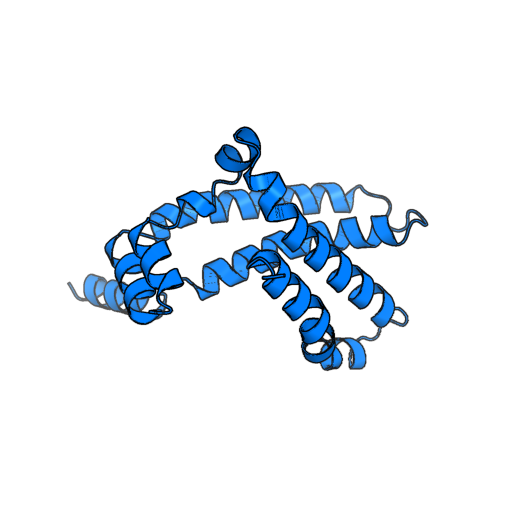ASN A 1 92 ? -15.325 5.939 19.545 1.00 71.31 92 ASN A CA 1
ATOM 750 C C . ASN A 1 92 ? -14.136 5.307 20.275 1.00 71.31 92 ASN A C 1
ATOM 752 O O . ASN A 1 92 ? -13.867 5.647 21.421 1.00 71.31 92 ASN A O 1
ATOM 756 N N . GLU A 1 93 ? -13.423 4.391 19.621 1.00 71.75 93 GLU A N 1
ATOM 757 C CA . GLU A 1 93 ? -12.322 3.658 20.244 1.00 71.75 93 GLU A CA 1
ATOM 758 C C . GLU A 1 93 ? -10.954 4.308 19.977 1.00 71.75 93 GLU A C 1
ATOM 760 O O . GLU A 1 93 ? -9.936 3.702 20.282 1.00 71.75 93 GLU A O 1
ATOM 765 N N . GLY A 1 94 ? -10.879 5.523 19.422 1.00 70.25 94 GLY A N 1
ATOM 766 C CA . GLY A 1 94 ? -9.599 6.224 19.256 1.00 70.25 94 GLY A CA 1
ATOM 767 C C . GLY A 1 94 ? -8.719 5.663 18.133 1.00 70.25 94 GLY A C 1
ATOM 768 O O . GLY A 1 94 ? -7.494 5.615 18.262 1.00 70.25 94 GLY A O 1
ATOM 769 N N . TYR A 1 95 ? -9.327 5.266 17.009 1.00 69.25 95 TYR A N 1
ATOM 770 C CA . TYR A 1 95 ? -8.630 4.768 15.814 1.00 69.25 95 TYR A CA 1
ATOM 771 C C . TYR A 1 95 ? -7.479 5.673 15.370 1.00 69.25 95 TYR A C 1
ATOM 773 O O . TYR A 1 95 ? -6.419 5.169 15.035 1.00 69.25 95 TYR A O 1
ATOM 781 N N . VAL A 1 96 ? -7.638 6.998 15.440 1.00 67.38 96 VAL A N 1
ATOM 782 C CA . VAL A 1 96 ? -6.584 7.953 15.054 1.00 67.38 96 VAL A CA 1
ATOM 783 C C . VAL A 1 96 ? -5.322 7.782 15.899 1.00 67.38 96 VAL A C 1
ATOM 785 O O . VAL A 1 96 ? -4.228 7.717 15.350 1.00 67.38 96 VAL A O 1
ATOM 788 N N . SER A 1 97 ? -5.462 7.654 17.222 1.00 71.94 97 SER A N 1
ATOM 789 C CA . SER A 1 97 ? -4.321 7.453 18.123 1.00 71.94 97 SER A CA 1
ATOM 790 C C . SER A 1 97 ? -3.638 6.110 17.865 1.00 71.94 97 SER A C 1
ATOM 792 O O . SER A 1 97 ? -2.411 6.041 17.858 1.00 71.94 97 SER A O 1
ATOM 794 N N . ARG A 1 98 ? -4.418 5.065 17.554 1.00 73.12 98 ARG A N 1
ATOM 795 C CA . ARG A 1 98 ? -3.870 3.769 17.138 1.00 73.12 98 ARG A CA 1
ATOM 796 C C . ARG A 1 98 ? -3.162 3.845 15.794 1.00 73.12 98 ARG A C 1
ATOM 798 O O . ARG A 1 98 ? -2.119 3.235 15.653 1.00 73.12 98 ARG A O 1
ATOM 805 N N . VAL A 1 99 ? -3.702 4.581 14.827 1.00 73.25 99 VAL A N 1
ATOM 806 C CA . VAL A 1 99 ? -3.185 4.681 13.454 1.00 73.25 99 VAL A CA 1
ATOM 807 C C . VAL A 1 99 ? -1.928 5.554 13.360 1.00 73.25 99 VAL A C 1
ATOM 809 O O . VAL A 1 99 ? -1.068 5.306 12.517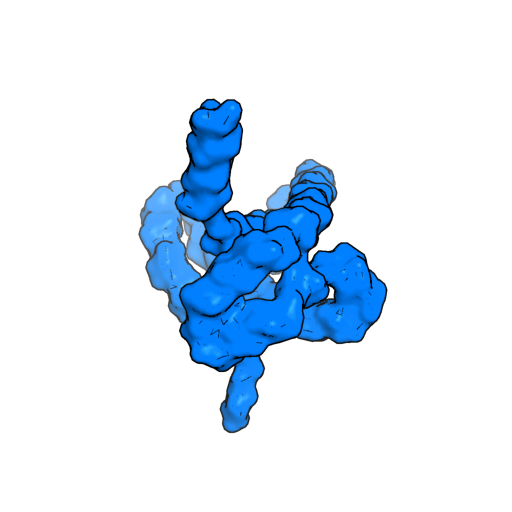 1.00 73.25 99 VAL A O 1
ATOM 812 N N . LEU A 1 100 ? -1.777 6.546 14.239 1.00 76.19 100 LEU A N 1
ATOM 813 C CA . LEU A 1 100 ? -0.708 7.544 14.165 1.00 76.19 100 LEU A CA 1
ATOM 814 C C . LEU A 1 100 ? 0.725 6.955 14.189 1.00 76.19 100 LEU A C 1
ATOM 816 O O . LEU A 1 100 ? 1.520 7.337 13.326 1.00 76.19 100 LEU A O 1
ATOM 820 N N . PRO A 1 101 ? 1.078 5.988 15.065 1.00 76.25 101 PRO A N 1
ATOM 821 C CA . PRO A 1 101 ? 2.375 5.310 15.007 1.00 76.25 101 PRO A CA 1
ATOM 822 C C . PRO A 1 101 ? 2.639 4.616 13.666 1.00 76.25 101 PRO A C 1
ATOM 824 O O . PRO A 1 101 ? 3.786 4.549 13.228 1.00 76.25 101 PRO A O 1
ATOM 827 N N . TYR A 1 102 ? 1.597 4.118 12.995 1.00 73.94 102 TYR A N 1
ATOM 828 C CA . TYR A 1 102 ? 1.724 3.468 11.688 1.00 73.94 102 TYR A CA 1
ATOM 829 C C . TYR A 1 102 ? 1.972 4.473 10.577 1.00 73.94 102 TYR A C 1
ATOM 831 O O . TYR A 1 102 ? 2.853 4.251 9.753 1.00 73.94 102 TYR A O 1
ATOM 839 N N . VAL A 1 103 ? 1.252 5.596 10.585 1.00 75.38 103 VAL A N 1
ATOM 840 C CA . VAL A 1 103 ? 1.505 6.700 9.649 1.00 75.38 103 VAL A CA 1
ATOM 841 C C . VAL A 1 103 ? 2.956 7.160 9.776 1.00 75.38 103 VAL A C 1
ATOM 843 O O . VAL A 1 103 ? 3.644 7.297 8.770 1.00 75.38 103 VAL A O 1
ATOM 846 N N . TRP A 1 104 ? 3.466 7.288 11.003 1.00 78.25 104 TRP A N 1
ATOM 847 C CA . TRP A 1 104 ? 4.864 7.642 11.242 1.00 78.25 104 TRP A CA 1
ATOM 848 C C . TRP A 1 104 ? 5.847 6.598 10.694 1.00 78.25 104 TRP A C 1
ATOM 850 O O . TRP A 1 104 ? 6.820 6.955 10.034 1.00 78.25 104 TRP A O 1
ATOM 860 N N . ARG A 1 105 ? 5.580 5.300 10.897 1.00 79.44 105 ARG A N 1
ATOM 861 C CA . ARG A 1 105 ? 6.396 4.215 10.316 1.00 79.44 105 ARG A CA 1
ATOM 862 C C . ARG A 1 105 ? 6.374 4.238 8.787 1.00 79.44 105 ARG A C 1
ATOM 864 O O . ARG A 1 105 ? 7.422 4.041 8.176 1.00 79.44 105 ARG A O 1
ATOM 871 N N . ILE A 1 106 ? 5.223 4.511 8.170 1.00 77.69 106 ILE A N 1
ATOM 872 C CA . ILE A 1 106 ? 5.107 4.647 6.712 1.00 77.69 106 ILE A CA 1
ATOM 873 C C . ILE A 1 106 ? 5.925 5.846 6.229 1.00 77.69 106 ILE A C 1
ATOM 875 O O . ILE A 1 106 ? 6.684 5.690 5.281 1.00 77.69 106 ILE A O 1
ATOM 879 N N . ILE A 1 107 ? 5.858 6.994 6.910 1.00 80.50 107 ILE A N 1
ATOM 880 C CA . ILE A 1 107 ? 6.664 8.180 6.581 1.00 80.50 107 ILE A CA 1
ATOM 881 C C . ILE A 1 107 ? 8.163 7.857 6.621 1.00 80.50 107 ILE A C 1
ATOM 883 O O . ILE A 1 107 ? 8.867 8.154 5.659 1.00 80.50 107 ILE A O 1
ATOM 887 N N . TRP A 1 108 ? 8.652 7.193 7.674 1.00 79.12 108 TRP A N 1
ATOM 888 C CA . TRP A 1 108 ? 10.055 6.759 7.736 1.00 79.12 108 TRP A CA 1
ATOM 889 C C . TRP A 1 108 ? 10.415 5.749 6.650 1.00 79.12 108 TRP A C 1
ATOM 891 O O . TRP A 1 108 ? 11.497 5.835 6.079 1.00 79.12 108 TRP A O 1
ATOM 901 N N . THR A 1 109 ? 9.511 4.818 6.339 1.00 77.88 109 THR A N 1
ATOM 902 C CA . THR A 1 109 ? 9.719 3.833 5.268 1.00 77.88 109 THR A CA 1
ATOM 903 C C . THR A 1 109 ? 9.832 4.525 3.911 1.00 77.88 109 THR A C 1
ATOM 905 O O . THR A 1 109 ? 10.757 4.240 3.161 1.00 77.88 109 THR A O 1
ATOM 908 N N . VAL A 1 110 ? 8.941 5.476 3.618 1.00 79.69 110 VAL A N 1
ATOM 909 C CA . VAL A 1 110 ? 8.984 6.294 2.399 1.00 79.69 110 VAL A CA 1
ATOM 910 C C . VAL A 1 110 ? 10.268 7.114 2.358 1.00 79.69 110 VAL A C 1
ATOM 912 O O . VAL A 1 110 ? 10.966 7.074 1.354 1.00 79.69 110 VAL A O 1
ATOM 915 N N . GLY A 1 111 ? 10.628 7.802 3.445 1.00 81.88 111 GLY A N 1
ATOM 916 C CA . GLY A 1 111 ? 11.855 8.598 3.515 1.00 81.88 111 GLY A CA 1
ATOM 917 C C . GLY A 1 111 ? 13.120 7.763 3.302 1.00 81.88 111 GLY A C 1
ATOM 918 O O . GLY A 1 111 ? 13.996 8.158 2.536 1.00 81.88 111 GLY A O 1
ATOM 919 N N . GLY A 1 112 ? 13.191 6.580 3.919 1.00 82.56 112 GLY A N 1
ATOM 920 C CA . GLY A 1 112 ? 14.290 5.633 3.732 1.00 82.56 112 GLY A CA 1
ATOM 921 C C . GLY A 1 112 ? 14.363 5.097 2.304 1.00 82.56 112 GLY A C 1
ATOM 922 O O . GLY A 1 112 ? 15.438 5.097 1.710 1.00 82.56 112 GLY A O 1
ATOM 923 N N . LEU A 1 113 ? 13.227 4.703 1.721 1.00 79.88 113 LEU A N 1
ATOM 924 C CA . LEU A 1 113 ? 13.165 4.263 0.326 1.00 79.88 113 LEU A CA 1
ATOM 925 C C . LEU A 1 113 ? 13.577 5.384 -0.629 1.00 79.88 113 LEU A C 1
ATOM 927 O O . LEU A 1 113 ? 14.405 5.146 -1.499 1.00 79.88 113 LEU A O 1
ATOM 931 N N . MET A 1 114 ? 13.108 6.616 -0.419 1.00 79.44 114 MET A N 1
ATOM 932 C CA . MET A 1 114 ? 13.535 7.765 -1.218 1.00 79.44 114 MET A CA 1
ATOM 933 C C . MET A 1 114 ? 15.049 7.980 -1.125 1.00 79.44 114 MET A C 1
ATOM 935 O O . MET A 1 114 ? 15.700 8.106 -2.158 1.00 79.44 114 MET A O 1
ATOM 939 N N . ALA A 1 115 ? 15.630 7.939 0.078 1.00 82.00 115 ALA A N 1
ATOM 940 C CA . ALA A 1 115 ? 17.075 8.076 0.269 1.00 82.00 115 ALA A CA 1
ATOM 941 C C . ALA A 1 115 ? 17.886 6.947 -0.393 1.00 82.00 115 ALA A C 1
ATOM 943 O O . ALA A 1 115 ? 18.979 7.186 -0.892 1.00 82.00 115 ALA A O 1
ATOM 944 N N . VAL A 1 116 ? 17.358 5.722 -0.424 1.00 79.19 116 VAL A N 1
ATOM 945 C CA . VAL A 1 116 ? 17.985 4.592 -1.125 1.00 79.19 116 VAL A CA 1
ATOM 946 C C . VAL A 1 116 ? 17.861 4.767 -2.641 1.00 79.19 116 VAL A C 1
ATOM 948 O O . VAL A 1 116 ? 18.840 4.622 -3.366 1.00 79.19 116 VAL A O 1
ATOM 951 N N . THR A 1 117 ? 16.689 5.156 -3.143 1.00 73.75 117 THR A N 1
ATOM 952 C CA . THR A 1 117 ? 16.468 5.350 -4.586 1.00 73.75 117 THR A CA 1
ATOM 953 C C . THR A 1 117 ? 17.294 6.490 -5.183 1.00 73.75 117 THR A C 1
ATOM 955 O O . THR A 1 117 ? 17.587 6.453 -6.373 1.00 73.75 117 THR A O 1
ATOM 958 N N . THR A 1 118 ? 17.710 7.488 -4.394 1.00 75.25 118 THR A N 1
ATOM 959 C CA . THR A 1 118 ? 18.548 8.596 -4.888 1.00 75.25 118 THR A CA 1
ATOM 960 C C . THR A 1 118 ? 20.011 8.206 -5.089 1.00 75.25 118 THR A C 1
ATOM 962 O O . THR A 1 118 ? 20.688 8.841 -5.896 1.00 75.25 118 THR A O 1
ATOM 965 N N . VAL A 1 119 ? 20.498 7.180 -4.382 1.00 77.69 119 VAL A N 1
ATOM 966 C CA . VAL A 1 119 ? 21.866 6.645 -4.527 1.00 77.69 119 VAL A CA 1
ATOM 967 C C . VAL A 1 119 ? 21.945 5.449 -5.474 1.00 77.69 119 VAL A C 1
ATOM 969 O O . VAL A 1 119 ? 23.041 5.053 -5.868 1.00 77.69 119 VAL A O 1
ATOM 972 N N . LEU A 1 120 ? 20.803 4.877 -5.857 1.00 73.75 120 LEU A N 1
ATOM 973 C CA . LEU A 1 120 ? 20.753 3.797 -6.832 1.00 73.75 120 LEU A CA 1
ATOM 974 C C . LEU A 1 120 ? 21.022 4.304 -8.260 1.00 73.75 120 LEU A C 1
ATOM 976 O O . LEU A 1 120 ? 20.573 5.396 -8.624 1.00 73.75 120 LEU A O 1
ATOM 980 N N . PRO A 1 121 ? 21.715 3.510 -9.101 1.00 72.00 121 PRO A N 1
ATOM 981 C CA . PRO A 1 121 ? 21.827 3.805 -10.522 1.00 72.00 121 PRO A CA 1
ATOM 982 C C . PRO A 1 121 ? 20.428 3.917 -11.138 1.00 72.00 121 PRO A C 1
ATOM 984 O O . PRO A 1 121 ? 19.581 3.058 -10.914 1.00 72.00 121 PRO A O 1
ATOM 987 N N . LYS A 1 122 ? 20.185 4.988 -11.899 1.00 64.44 122 LYS A N 1
ATOM 988 C CA . LYS A 1 122 ? 18.864 5.287 -12.486 1.00 64.44 122 LYS A CA 1
ATOM 989 C C . LYS A 1 122 ? 18.492 4.388 -13.668 1.00 64.44 122 LYS A C 1
ATOM 991 O O . LYS A 1 122 ? 17.350 4.430 -14.109 1.00 64.44 122 LYS A O 1
ATOM 996 N N . ASP A 1 123 ? 19.458 3.636 -14.176 1.00 69.19 123 ASP A N 1
ATOM 997 C CA . ASP A 1 123 ? 19.295 2.694 -15.272 1.00 69.19 123 ASP A CA 1
ATOM 998 C C . ASP A 1 123 ? 20.289 1.556 -15.043 1.00 69.19 123 ASP A C 1
ATOM 1000 O O . ASP A 1 123 ? 21.488 1.679 -15.305 1.00 69.19 123 ASP A O 1
ATOM 1004 N N . THR A 1 124 ? 19.808 0.484 -14.418 1.00 69.50 124 THR A N 1
ATOM 1005 C CA . THR A 1 124 ? 20.623 -0.710 -14.169 1.00 69.50 124 THR A CA 1
ATOM 1006 C C . THR A 1 124 ? 20.643 -1.649 -15.378 1.00 69.50 124 THR A C 1
ATOM 1008 O O . THR A 1 124 ? 21.301 -2.689 -15.335 1.00 69.50 124 THR A O 1
ATOM 1011 N N . GLY A 1 125 ? 19.921 -1.312 -16.457 1.00 73.19 125 GLY A N 1
ATOM 1012 C CA . GLY A 1 125 ? 19.665 -2.204 -17.586 1.00 73.19 125 GLY A CA 1
ATOM 1013 C C . GLY A 1 125 ? 18.775 -3.398 -17.222 1.00 73.19 125 GLY A C 1
ATOM 1014 O O . GLY A 1 125 ? 18.648 -4.330 -18.017 1.00 73.19 125 GLY A O 1
ATOM 1015 N N . TRP A 1 126 ? 18.190 -3.409 -16.017 1.00 76.38 126 TRP A N 1
ATOM 1016 C CA . TRP A 1 126 ? 17.328 -4.468 -15.493 1.00 76.38 126 TRP A CA 1
ATOM 1017 C C . TRP A 1 126 ? 15.931 -3.883 -15.251 1.00 76.38 126 TRP A C 1
ATOM 1019 O O . TRP A 1 126 ? 15.625 -3.447 -14.139 1.00 76.38 126 TRP A O 1
ATOM 1029 N N . PRO A 1 127 ? 15.036 -3.925 -16.258 1.00 69.69 127 PRO A N 1
ATOM 1030 C CA . PRO A 1 127 ? 13.762 -3.200 -16.229 1.00 69.69 127 PRO A CA 1
ATOM 1031 C C . PRO A 1 127 ? 12.884 -3.526 -15.016 1.00 69.69 127 PRO A C 1
ATOM 1033 O O . PRO A 1 127 ? 12.208 -2.655 -14.474 1.00 69.69 127 PRO A O 1
ATOM 1036 N N . ALA A 1 128 ? 12.915 -4.780 -14.556 1.00 69.69 128 ALA A N 1
ATOM 1037 C CA . ALA A 1 128 ? 12.175 -5.214 -13.375 1.00 69.69 128 ALA A CA 1
ATOM 1038 C C . ALA A 1 128 ? 12.712 -4.588 -12.077 1.00 69.69 128 ALA A C 1
ATOM 1040 O O . ALA A 1 128 ? 11.934 -4.259 -11.183 1.00 69.69 128 ALA A O 1
ATOM 1041 N N . PHE A 1 129 ? 14.030 -4.417 -11.968 1.00 73.19 129 PHE A N 1
ATOM 1042 C CA . PHE A 1 129 ? 14.672 -3.821 -10.800 1.00 73.19 129 PHE A CA 1
ATOM 1043 C C . PHE A 1 129 ? 14.493 -2.302 -10.779 1.00 73.19 129 PHE A C 1
ATOM 1045 O O . PHE A 1 129 ? 14.129 -1.746 -9.743 1.00 73.19 129 PHE A O 1
ATOM 1052 N N . ASP A 1 130 ? 14.637 -1.650 -11.934 1.00 71.94 130 ASP A N 1
ATOM 1053 C CA . ASP A 1 130 ? 14.399 -0.211 -12.075 1.00 71.94 130 ASP A CA 1
ATOM 1054 C C . ASP A 1 130 ? 12.933 0.137 -11.760 1.00 71.94 130 ASP A C 1
ATOM 1056 O O . ASP A 1 130 ? 12.647 1.078 -11.013 1.00 71.94 130 ASP A O 1
ATOM 1060 N N . ALA A 1 131 ? 11.982 -0.679 -12.230 1.00 70.50 131 ALA A N 1
ATOM 1061 C CA . ALA A 1 131 ? 10.577 -0.533 -11.869 1.00 70.50 131 ALA A CA 1
ATOM 1062 C C . ALA A 1 131 ? 10.329 -0.800 -10.375 1.00 70.50 131 ALA A C 1
ATOM 1064 O O . ALA A 1 131 ? 9.608 -0.040 -9.729 1.00 70.50 131 ALA A O 1
ATOM 1065 N N . LEU A 1 132 ? 10.940 -1.835 -9.791 1.00 73.19 132 LEU A N 1
ATOM 1066 C CA . LEU A 1 132 ? 10.814 -2.123 -8.360 1.00 73.19 132 LEU A CA 1
ATOM 1067 C C . LEU A 1 132 ? 11.308 -0.954 -7.504 1.00 73.19 132 LEU A C 1
ATOM 1069 O O . LEU A 1 132 ? 10.624 -0.570 -6.556 1.00 73.19 132 LEU A O 1
ATOM 1073 N N . ALA A 1 133 ? 12.447 -0.353 -7.850 1.00 72.25 133 ALA A N 1
ATOM 1074 C CA . ALA A 1 133 ? 12.982 0.807 -7.147 1.00 72.25 133 ALA A CA 1
ATOM 1075 C C . ALA A 1 133 ? 11.978 1.972 -7.153 1.00 72.25 133 ALA A C 1
ATOM 1077 O O . ALA A 1 133 ? 11.661 2.518 -6.095 1.00 72.25 133 ALA A O 1
ATOM 1078 N N . VAL A 1 134 ? 11.390 2.282 -8.312 1.00 71.62 134 VAL A N 1
ATOM 1079 C CA . VAL A 1 134 ? 10.378 3.340 -8.443 1.00 71.62 134 VAL A CA 1
ATOM 1080 C C . VAL A 1 134 ? 9.111 3.001 -7.650 1.00 71.62 134 VAL A C 1
ATOM 1082 O O . VAL A 1 134 ? 8.677 3.788 -6.807 1.00 71.62 134 VAL A O 1
ATOM 1085 N N . PHE A 1 135 ? 8.517 1.827 -7.869 1.00 71.44 135 PHE A N 1
ATOM 1086 C CA . PHE A 1 135 ? 7.218 1.457 -7.294 1.00 71.44 135 PHE A CA 1
ATOM 1087 C C . PHE A 1 135 ? 7.267 1.086 -5.809 1.00 71.44 135 PHE A C 1
ATOM 1089 O O . PHE A 1 135 ? 6.256 1.231 -5.117 1.00 71.44 135 PHE A O 1
ATOM 1096 N N . SER A 1 136 ? 8.433 0.696 -5.287 1.00 71.44 136 SER A N 1
ATOM 1097 C CA . SER A 1 136 ? 8.621 0.421 -3.858 1.00 71.44 136 SER A CA 1
ATOM 1098 C C . SER A 1 136 ? 8.262 1.624 -2.983 1.00 71.44 136 SER A C 1
ATOM 1100 O O . SER A 1 136 ? 7.691 1.441 -1.912 1.00 71.44 136 SER A O 1
ATOM 1102 N N . THR A 1 137 ? 8.513 2.847 -3.460 1.00 69.88 137 THR A N 1
ATOM 1103 C CA . THR A 1 137 ? 8.174 4.092 -2.751 1.00 69.88 137 THR A CA 1
ATOM 1104 C C . THR A 1 137 ? 6.684 4.433 -2.873 1.00 69.88 137 THR A C 1
ATOM 1106 O O . THR A 1 137 ? 6.081 4.952 -1.933 1.00 69.88 137 THR A O 1
ATOM 1109 N N . TRP A 1 138 ? 6.058 4.100 -4.006 1.00 70.56 138 TRP A N 1
ATOM 1110 C CA . TRP A 1 138 ? 4.646 4.397 -4.274 1.00 70.56 138 TRP A CA 1
ATOM 1111 C C . TRP A 1 138 ? 3.676 3.504 -3.501 1.00 70.56 138 TRP A C 1
ATOM 1113 O O . TRP A 1 138 ? 2.602 3.966 -3.117 1.00 70.56 138 TRP A O 1
ATOM 1123 N N . TYR A 1 139 ? 4.037 2.249 -3.227 1.00 71.25 139 TYR A N 1
ATOM 1124 C CA . TYR A 1 139 ? 3.155 1.334 -2.500 1.00 71.25 139 TYR A CA 1
ATOM 1125 C C . TYR A 1 139 ? 2.837 1.806 -1.064 1.00 71.25 139 TYR A C 1
ATOM 1127 O O . TYR A 1 139 ? 1.654 1.928 -0.735 1.00 71.25 139 TYR A O 1
ATOM 1135 N N . PRO A 1 140 ? 3.820 2.174 -0.214 1.00 70.81 140 PRO A N 1
ATOM 1136 C CA . PRO A 1 140 ? 3.546 2.755 1.100 1.00 70.81 140 PRO A CA 1
ATOM 1137 C C . PRO A 1 140 ? 2.730 4.053 1.028 1.00 70.81 140 PRO A C 1
ATOM 1139 O O . PRO A 1 140 ? 1.886 4.283 1.891 1.00 70.81 140 PRO A O 1
ATOM 1142 N N . ILE A 1 141 ? 2.927 4.875 -0.011 1.00 71.44 141 ILE A N 1
ATOM 1143 C CA . ILE A 1 141 ? 2.118 6.082 -0.246 1.00 71.44 141 ILE A CA 1
ATOM 1144 C C . ILE A 1 141 ? 0.658 5.700 -0.530 1.00 71.44 141 ILE A C 1
ATOM 1146 O O . ILE A 1 141 ? -0.250 6.277 0.065 1.00 71.44 141 ILE A O 1
ATOM 1150 N N . GLY A 1 142 ? 0.414 4.696 -1.375 1.00 71.25 142 GLY A N 1
ATOM 1151 C CA . GLY A 1 142 ? -0.930 4.176 -1.641 1.00 71.25 142 GLY A CA 1
ATOM 1152 C C . GLY A 1 142 ? -1.614 3.637 -0.381 1.00 71.25 142 GLY A C 1
ATOM 1153 O O . GLY A 1 142 ? -2.772 3.960 -0.112 1.00 71.25 142 GLY A O 1
ATOM 1154 N N . VAL A 1 143 ? -0.879 2.889 0.448 1.00 69.00 143 VAL A N 1
ATOM 1155 C CA . VAL A 1 143 ? -1.364 2.423 1.759 1.00 69.00 143 VAL A CA 1
ATOM 1156 C C . VAL A 1 143 ? -1.706 3.609 2.666 1.00 69.00 143 VAL A C 1
ATOM 1158 O O . VAL A 1 143 ? -2.759 3.613 3.304 1.00 69.00 143 VAL A O 1
ATOM 1161 N N . MET A 1 144 ? -0.866 4.646 2.689 1.00 72.06 144 MET A N 1
ATOM 1162 C CA . MET A 1 144 ? -1.110 5.864 3.460 1.00 72.06 144 MET A CA 1
ATOM 1163 C C . MET A 1 144 ? -2.388 6.583 3.005 1.00 72.06 144 MET A C 1
ATOM 1165 O O . MET A 1 144 ? -3.193 6.986 3.842 1.00 72.06 144 MET A O 1
ATOM 1169 N N . LEU A 1 145 ? -2.619 6.697 1.694 1.00 69.31 145 LEU A N 1
ATOM 1170 C CA . LEU A 1 145 ? -3.842 7.285 1.139 1.00 69.31 145 LEU A CA 1
ATOM 1171 C C . LEU A 1 145 ? -5.091 6.488 1.533 1.00 69.31 145 LEU A C 1
ATOM 1173 O O . LEU A 1 145 ? -6.103 7.086 1.891 1.00 69.31 145 LEU A O 1
ATOM 1177 N N . LEU A 1 146 ? -5.018 5.155 1.542 1.00 69.31 146 LEU A N 1
ATOM 1178 C CA . LEU A 1 146 ? -6.118 4.296 1.993 1.00 69.31 146 LEU A CA 1
ATOM 1179 C C . LEU A 1 146 ? -6.433 4.505 3.486 1.00 69.31 146 LEU A C 1
ATOM 1181 O O . LEU A 1 146 ? -7.599 4.558 3.891 1.00 69.31 146 LEU A O 1
ATOM 1185 N N . VAL A 1 147 ? -5.391 4.662 4.307 1.00 67.75 147 VAL A N 1
ATOM 1186 C CA . VAL A 1 147 ? -5.521 4.996 5.732 1.00 67.75 147 VAL A CA 1
ATOM 1187 C C . VAL A 1 147 ? -6.193 6.361 5.906 1.00 67.75 147 VAL A C 1
ATOM 1189 O O . VAL A 1 147 ? -7.133 6.480 6.692 1.00 67.75 147 VAL A O 1
ATOM 1192 N N . PHE A 1 148 ? -5.781 7.372 5.137 1.00 68.06 148 PHE A N 1
ATOM 1193 C CA . PHE A 1 148 ? -6.411 8.694 5.149 1.00 68.06 148 PHE A CA 1
ATOM 1194 C C . PHE A 1 148 ? -7.867 8.665 4.667 1.00 68.06 148 PHE A C 1
ATOM 1196 O O . PHE A 1 148 ? -8.717 9.305 5.280 1.00 68.06 148 PHE A O 1
ATOM 1203 N N . ALA A 1 149 ? -8.189 7.884 3.635 1.00 65.62 149 ALA A N 1
ATOM 1204 C CA . ALA A 1 149 ? -9.565 7.702 3.166 1.00 65.62 149 ALA A CA 1
ATOM 1205 C C . ALA A 1 149 ? -10.460 7.029 4.225 1.00 65.62 149 ALA A C 1
ATOM 1207 O O . ALA A 1 149 ? -11.664 7.273 4.293 1.00 65.62 149 ALA A O 1
ATOM 1208 N N . SER A 1 150 ? -9.863 6.210 5.092 1.00 64.12 150 SER A N 1
ATOM 1209 C CA . SER A 1 150 ? -10.540 5.560 6.219 1.00 64.12 150 SER A CA 1
ATOM 1210 C C . SER A 1 150 ? -10.643 6.453 7.464 1.00 64.12 150 SER A C 1
ATOM 1212 O O . SER A 1 150 ? -11.251 6.060 8.462 1.00 64.12 150 SER A O 1
ATOM 1214 N N . TRP A 1 151 ? -10.066 7.656 7.431 1.00 69.50 151 TRP A N 1
ATOM 1215 C CA . TRP A 1 151 ? -10.069 8.591 8.549 1.00 69.50 151 TRP A CA 1
ATOM 1216 C C . TRP A 1 151 ? -11.440 9.289 8.655 1.00 69.50 151 TRP A C 1
ATOM 1218 O O . TRP A 1 151 ? -11.892 9.912 7.692 1.00 69.50 151 TRP A O 1
ATOM 1228 N N . PRO A 1 152 ? -12.124 9.272 9.819 1.00 66.81 152 PRO A N 1
ATOM 1229 C CA . PRO A 1 152 ? -13.419 9.937 10.013 1.00 66.81 152 PRO A CA 1
ATOM 1230 C C . PRO A 1 152 ? -13.307 11.478 10.136 1.00 66.81 152 PRO A C 1
ATOM 1232 O O . PRO A 1 152 ? -13.792 12.081 11.099 1.00 66.81 152 PRO A O 1
ATOM 1235 N N . LEU A 1 153 ? -12.686 12.136 9.150 1.00 63.41 153 LEU A N 1
ATOM 1236 C CA . LEU A 1 153 ? -12.398 13.579 9.112 1.00 63.41 153 LEU A CA 1
ATOM 1237 C C . LEU A 1 153 ? -13.643 14.438 9.387 1.00 63.41 153 LEU A C 1
ATOM 1239 O O . LEU A 1 153 ? -13.612 15.341 10.221 1.00 63.41 153 LEU A O 1
ATOM 1243 N N . GLY A 1 154 ? -14.781 14.105 8.770 1.00 64.00 154 GLY A N 1
ATOM 1244 C CA . GLY A 1 154 ? -16.021 14.881 8.902 1.00 64.00 154 GLY A CA 1
ATOM 1245 C C . GLY A 1 154 ? -16.669 14.863 10.295 1.00 64.00 154 GLY A C 1
ATOM 1246 O O . GLY A 1 154 ? -17.534 15.698 10.576 1.00 64.00 154 GLY A O 1
ATOM 1247 N N . ARG A 1 155 ? -16.306 13.926 11.182 1.00 64.75 155 ARG A N 1
ATOM 1248 C CA . ARG A 1 155 ? -16.740 13.962 12.593 1.00 64.75 155 ARG A CA 1
ATOM 1249 C C . ARG A 1 155 ? -15.715 14.630 13.499 1.00 64.75 155 ARG A C 1
ATOM 1251 O O . ARG A 1 155 ? -16.128 15.340 14.408 1.00 64.75 155 ARG A O 1
ATOM 1258 N N . LEU A 1 156 ? -14.421 14.472 13.220 1.00 65.62 156 LEU A N 1
ATOM 1259 C CA . LEU A 1 156 ? -13.359 15.160 13.963 1.00 65.62 156 LEU A CA 1
ATOM 1260 C C . LEU A 1 156 ? -13.449 16.676 13.801 1.00 65.62 156 LEU A C 1
ATOM 1262 O O . LEU A 1 156 ? -13.354 17.397 14.785 1.00 65.62 156 LEU A O 1
ATOM 1266 N N . ILE A 1 157 ? -13.733 17.155 12.586 1.00 64.38 157 ILE A N 1
ATOM 1267 C CA . ILE A 1 157 ? -13.973 18.582 12.335 1.00 64.38 157 ILE A CA 1
ATOM 1268 C C . ILE A 1 157 ? -15.177 19.072 13.151 1.00 64.38 157 ILE A C 1
ATOM 1270 O O . ILE A 1 157 ? -15.117 20.133 13.761 1.00 64.38 157 ILE A O 1
ATOM 1274 N N . ARG A 1 158 ? -16.261 18.286 13.226 1.00 68.25 158 ARG A N 1
ATOM 1275 C CA . ARG A 1 158 ? -17.444 18.638 14.030 1.00 68.25 158 ARG A CA 1
ATOM 1276 C C . ARG A 1 158 ? -17.151 18.691 15.530 1.00 68.25 158 ARG A C 1
ATOM 1278 O O . ARG A 1 158 ? -17.59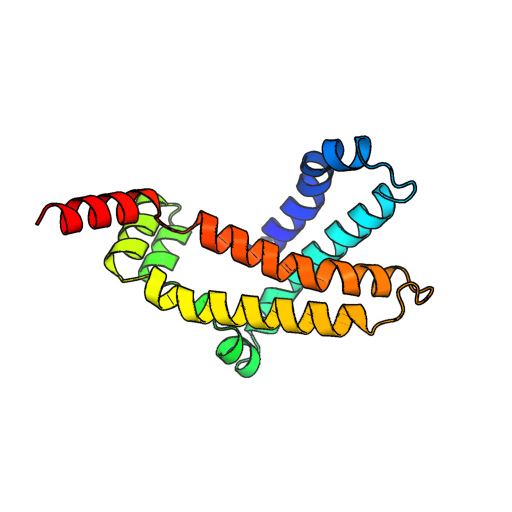4 19.637 16.169 1.00 68.25 158 ARG A O 1
ATOM 1285 N N . GLN A 1 159 ? -16.401 17.730 16.070 1.00 67.00 159 GLN A N 1
ATOM 1286 C CA . GLN A 1 159 ? -15.967 17.759 17.472 1.00 67.00 159 GLN A CA 1
ATOM 1287 C C . GLN A 1 159 ? -15.051 18.945 17.758 1.00 67.00 159 GLN A C 1
ATOM 1289 O O . GLN A 1 159 ? -15.292 19.675 18.706 1.00 67.00 159 GLN A O 1
ATOM 1294 N N . TRP A 1 160 ? -14.064 19.205 16.902 1.00 63.31 160 TRP A N 1
ATOM 1295 C CA . TRP A 1 160 ? -13.166 20.347 17.057 1.00 63.31 160 TRP A CA 1
ATOM 1296 C C . TRP A 1 160 ? -13.913 21.686 17.031 1.00 63.31 160 TRP A C 1
ATOM 1298 O O . TRP A 1 160 ? -13.629 22.578 17.825 1.00 63.31 160 TRP A O 1
ATOM 1308 N N . VAL A 1 161 ? -14.921 21.820 16.160 1.00 72.62 161 VAL A N 1
ATOM 1309 C CA . VAL A 1 161 ? -15.814 22.989 16.143 1.00 72.62 161 VAL A CA 1
ATOM 1310 C C . VAL A 1 161 ? -16.655 23.079 17.422 1.00 72.62 161 VAL A C 1
ATOM 1312 O O . VAL A 1 161 ? -16.915 24.184 17.889 1.00 72.62 161 VAL A O 1
ATOM 1315 N N . GLN A 1 162 ? -17.090 21.953 17.993 1.00 73.38 162 GLN A N 1
ATOM 1316 C CA . GLN A 1 162 ? -17.844 21.924 19.250 1.00 73.38 162 GLN A CA 1
ATOM 1317 C C . GLN A 1 162 ? -16.971 22.257 20.467 1.00 73.38 162 GLN A C 1
ATOM 1319 O O . GLN A 1 162 ? -17.420 23.010 21.326 1.00 73.38 162 GLN A O 1
ATOM 1324 N N . ASP A 1 163 ? -15.735 21.764 20.517 1.00 72.88 163 ASP A N 1
ATOM 1325 C CA . ASP A 1 163 ? -14.785 22.038 21.600 1.00 72.88 163 ASP A CA 1
ATOM 1326 C C . ASP A 1 163 ? -14.282 23.484 21.571 1.00 72.88 163 ASP A C 1
ATOM 1328 O O . ASP A 1 163 ? -14.093 24.073 22.623 1.00 72.88 163 ASP A O 1
ATOM 1332 N N . ARG A 1 164 ? -14.148 24.105 20.388 1.00 64.88 164 ARG A N 1
ATOM 1333 C CA . ARG A 1 164 ? -13.845 25.545 20.267 1.00 64.88 164 ARG A CA 1
ATOM 1334 C C . ARG A 1 164 ? -15.010 26.477 20.620 1.00 64.88 164 ARG A C 1
ATOM 1336 O O . ARG A 1 164 ? -14.811 27.688 20.680 1.00 64.88 164 ARG A O 1
ATOM 1343 N N . ARG A 1 165 ? -16.231 25.947 20.746 1.00 65.88 165 ARG A N 1
ATOM 1344 C CA . ARG A 1 165 ? -17.426 26.707 21.156 1.00 65.88 165 ARG A CA 1
ATOM 1345 C C . ARG A 1 165 ? -17.708 26.610 22.660 1.00 65.88 165 ARG A C 1
ATOM 1347 O O . ARG A 1 165 ? -18.651 27.257 23.109 1.00 65.88 165 ARG A O 1
ATOM 1354 N N . LYS A 1 166 ? -16.954 25.793 23.396 1.00 54.91 166 LYS A N 1
ATOM 1355 C CA . LYS A 1 166 ? -16.962 25.735 24.862 1.00 54.91 166 LYS A CA 1
ATOM 1356 C C . LYS A 1 166 ? -15.831 26.591 25.414 1.00 54.91 166 LYS A C 1
ATOM 1358 O O . LYS A 1 166 ? -16.031 27.116 26.526 1.00 54.91 166 LYS A O 1
#

Organism: Alcaligenes faecalis (NCBI:txid511)

pLDDT: mean 74.1, std 6.65, range [50.94, 86.0]

Secondary structure (DSSP, 8-state):
-PPPHHHHHHHHHHHHHHHHHHHHHHT---TTHHHHHHHHHHHHHHHHHHHHHHHHSHHHHHHH-GGGGS-HHHHHHHHTT-HHHHHHHHHHTTHHHHHHHHHHHHHHHHHHHHHHHHHS-S--S-HHHHHHHHHHHHHHHHHHHHHHHTS-HHHHHHHHHHHTT-

Foldseek 3Di:
DDDDPLRVVLVCLLPVVCVVCVVVLVPDPDPCSVVLSNLLSVLLSVCSVCVVVLCVPPVSCVLLVPVVLADPQLVVCVVVVPLVSNLVCCVVVVSVVSCVVNLVVLVVQLVVLVVVLVPDDCCPVPSNVNSCSVNVNVNSVVVSVVVVVSDPVVVVVVVVVVVVVD

Sequence (166 aa):
MKLSLHQHIALSWLIGAPVIFAPVIENAKRPDADAVMAWGVAIVAVMILLTPLLLHWPTFRRWYGWTDALTERQREALAQHDLRRYYQIAFNEGYVSRVLPYVWRIIWTVGGLMAVTTVLPKDTGWPAFDALAVFSTWYPIGVMLLVFASWPLGRLIRQWVQDRRK

Radius of gyration: 18.87 Å; chains: 1; bounding box: 43×50×50 Å